Protein AF-A0A6A4F0S1-F1 (afdb_monomer_lite)

Organism: NCBI:txid129364

Foldseek 3Di:
DDDDWWKFFDAPVQFDPPDPDDGTFIWTWDADDPQKTWIFTPDPVRDITIGGPVRSVVGTDDPCCVVLVVLRSQAQFFKWFDAPQWIATAHFHDDDRQWTWGQAPVGIGIGGVVRIDGADPVCSVVCRPPTDGCVVAPPVRVVVVRVVVVCVVVVVPDDPPCPDPDDDDDDDDDDDDDDDD

Secondary structure (DSSP, 8-state):
-PPPPPEEEE-GGGS-TTS---SSEEEEEEEEETTEEEEEESSSS--EEEEEHHHHHHSEE-TTTTTTT-GGGGTT-EEEEEETTEEEEEEEEEEETTEEEEEETTEEEEEEGGG-EE--HHHHHHHTT---BTTTS-HHHHHHHHHHHHHHHHT-S-----S------------------

pLDDT: mean 81.58, std 19.28, range [30.95, 98.12]

Sequence (181 aa):
MAAPPRHVLLIPEDIQASAVVPPPGYSTVTAVSGATASVRLQAPPHLNVEIAASTIRLRQVLPDEYGAGAPGEWLRKPATGISDGLYVTGQVIAYDGGRATLRTLRGEFHCRIEDLVEVSPVLCFLTGKQQLRAADTTVEELVEQNTGILDRLLGTVAGGSELLGGVSLYSIDDRSAGDVH

Radius of gyration: 26.76 Å; chains: 1; bounding box: 45×34×112 Å

Structure (mmCIF, N/CA/C/O backbone):
data_AF-A0A6A4F0S1-F1
#
_entry.id   AF-A0A6A4F0S1-F1
#
loop_
_atom_site.group_PDB
_atom_site.id
_atom_site.type_symbol
_atom_site.label_atom_id
_atom_site.label_alt_id
_atom_site.label_comp_id
_atom_site.label_asym_id
_atom_site.label_entity_id
_atom_site.label_seq_id
_atom_site.pdbx_PDB_ins_code
_atom_site.Cartn_x
_atom_site.Cartn_y
_atom_site.Cartn_z
_atom_site.occupancy
_atom_site.B_iso_or_equiv
_atom_site.auth_seq_id
_atom_site.auth_comp_id
_atom_site.auth_asym_id
_atom_site.auth_atom_id
_atom_site.pdbx_PDB_model_num
ATOM 1 N N . MET A 1 1 ? 11.468 4.443 -33.222 1.00 42.34 1 MET A N 1
ATOM 2 C CA . MET A 1 1 ? 1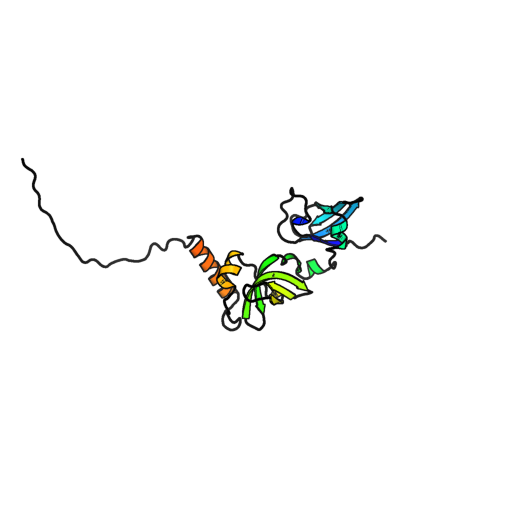0.703 4.725 -31.987 1.00 42.34 1 MET A CA 1
ATOM 3 C C . MET A 1 1 ? 11.403 4.023 -30.836 1.00 42.34 1 MET A C 1
ATOM 5 O O . MET A 1 1 ? 11.746 2.859 -31.002 1.00 42.34 1 MET A O 1
ATOM 9 N N . ALA A 1 2 ? 11.684 4.719 -29.732 1.00 53.47 2 ALA A N 1
ATOM 10 C CA . ALA A 1 2 ? 12.224 4.084 -28.528 1.00 53.47 2 ALA A CA 1
ATOM 11 C C . ALA A 1 2 ? 11.147 3.193 -27.884 1.00 53.47 2 ALA A C 1
ATOM 13 O O . ALA A 1 2 ? 9.959 3.502 -27.988 1.00 53.47 2 ALA A O 1
ATOM 14 N N . ALA A 1 3 ? 11.547 2.082 -27.260 1.00 64.81 3 ALA A N 1
ATOM 15 C CA . ALA A 1 3 ? 10.619 1.246 -26.503 1.00 64.81 3 ALA A CA 1
ATOM 16 C C . ALA A 1 3 ? 10.001 2.061 -25.349 1.00 64.81 3 ALA A C 1
ATOM 18 O O . ALA A 1 3 ? 10.697 2.910 -24.783 1.00 64.81 3 ALA A O 1
ATOM 19 N N . PRO A 1 4 ? 8.724 1.827 -24.993 1.00 68.94 4 PRO A N 1
ATOM 20 C CA . PRO A 1 4 ? 8.108 2.522 -23.872 1.00 68.94 4 PRO A CA 1
ATOM 21 C C . PRO A 1 4 ? 8.887 2.243 -22.574 1.00 68.94 4 PRO A C 1
ATOM 23 O O . PRO A 1 4 ? 9.410 1.132 -22.403 1.00 68.94 4 PRO A O 1
ATOM 26 N N . PRO A 1 5 ? 8.984 3.233 -21.667 1.00 80.69 5 PRO A N 1
ATOM 27 C CA . PRO A 1 5 ? 9.637 3.045 -20.381 1.00 80.69 5 PRO A CA 1
ATOM 28 C C . PRO A 1 5 ? 8.955 1.914 -19.606 1.00 80.69 5 PRO A C 1
ATOM 30 O O . PRO A 1 5 ? 7.733 1.766 -19.626 1.00 80.69 5 PRO A O 1
ATOM 33 N N . ARG A 1 6 ? 9.759 1.084 -18.938 1.00 91.75 6 ARG A N 1
ATOM 34 C CA . ARG A 1 6 ? 9.248 0.028 -18.058 1.00 91.75 6 ARG A CA 1
ATOM 35 C C . ARG A 1 6 ? 9.151 0.572 -16.644 1.00 91.75 6 ARG A C 1
ATOM 37 O O . ARG A 1 6 ? 10.106 1.182 -16.161 1.00 91.75 6 ARG A O 1
ATOM 44 N N . HIS A 1 7 ? 8.025 0.305 -16.000 1.00 93.44 7 HIS A N 1
ATOM 45 C CA . HIS A 1 7 ? 7.754 0.692 -14.623 1.00 93.44 7 HIS A CA 1
ATOM 46 C C . HIS A 1 7 ? 7.789 -0.544 -13.736 1.00 93.44 7 HIS A C 1
ATOM 48 O O . HIS A 1 7 ? 7.309 -1.610 -14.131 1.00 93.44 7 HIS A O 1
ATOM 54 N N . VAL A 1 8 ? 8.401 -0.413 -12.564 1.00 93.50 8 VAL A N 1
ATOM 55 C CA . VAL A 1 8 ? 8.578 -1.510 -11.612 1.00 93.50 8 VAL A CA 1
ATOM 56 C C . VAL A 1 8 ? 8.242 -1.040 -10.204 1.00 93.50 8 VAL A C 1
ATOM 58 O O . VAL A 1 8 ? 8.577 0.087 -9.840 1.00 93.50 8 VAL A O 1
ATOM 61 N N . LEU A 1 9 ? 7.604 -1.903 -9.417 1.00 93.31 9 LEU A N 1
ATOM 62 C CA . LEU A 1 9 ? 7.412 -1.686 -7.986 1.00 93.31 9 LEU A CA 1
ATOM 63 C C . LEU A 1 9 ? 8.540 -2.387 -7.234 1.00 93.31 9 LEU A C 1
ATOM 65 O O . LEU A 1 9 ? 8.606 -3.612 -7.224 1.00 93.31 9 LEU A O 1
ATOM 69 N N . LEU A 1 10 ? 9.435 -1.628 -6.619 1.00 90.62 10 LEU A N 1
ATOM 70 C CA . LEU A 1 10 ? 10.518 -2.188 -5.815 1.00 90.62 10 LEU A CA 1
ATOM 71 C C . LEU A 1 10 ? 10.022 -2.484 -4.410 1.00 90.62 10 LEU A C 1
ATOM 73 O O . LEU A 1 10 ? 9.214 -1.729 -3.885 1.00 90.62 10 LEU A O 1
ATOM 77 N N . ILE A 1 11 ? 10.539 -3.535 -3.785 1.00 88.00 11 ILE A N 1
ATOM 78 C CA . ILE A 1 11 ? 10.499 -3.712 -2.329 1.00 88.00 11 ILE A CA 1
ATOM 79 C C . ILE A 1 11 ? 11.903 -3.489 -1.746 1.00 88.00 11 ILE A C 1
ATOM 81 O O . ILE A 1 11 ? 12.881 -3.582 -2.491 1.00 88.00 11 ILE A O 1
ATOM 85 N N . PRO A 1 12 ? 12.040 -3.225 -0.434 1.00 81.62 12 PRO A N 1
ATOM 86 C CA . PRO A 1 12 ? 13.344 -2.975 0.187 1.00 81.62 12 PRO A CA 1
ATOM 87 C C . PRO A 1 12 ? 14.429 -4.023 -0.129 1.00 81.62 12 PRO A C 1
ATOM 89 O O . PRO A 1 12 ? 15.595 -3.685 -0.277 1.00 81.62 12 PRO A O 1
ATOM 92 N N . GLU A 1 13 ? 14.053 -5.291 -0.283 1.00 85.31 13 GLU A N 1
ATOM 93 C CA . GLU A 1 13 ? 14.947 -6.423 -0.548 1.00 85.31 13 GLU A CA 1
ATOM 94 C C . GLU A 1 13 ? 15.479 -6.464 -1.985 1.00 85.31 13 GLU A C 1
ATOM 96 O O . GLU A 1 13 ? 16.459 -7.158 -2.251 1.00 85.31 13 GLU A O 1
ATOM 101 N N . ASP A 1 14 ? 14.857 -5.733 -2.914 1.00 85.44 14 ASP A N 1
ATOM 102 C CA . ASP A 1 14 ? 15.357 -5.611 -4.286 1.00 85.44 14 ASP A CA 1
ATOM 103 C C . ASP A 1 14 ? 16.587 -4.686 -4.363 1.00 85.44 14 ASP A C 1
ATOM 105 O O . ASP A 1 14 ? 17.286 -4.662 -5.380 1.00 85.44 14 ASP A O 1
ATOM 109 N N . ILE A 1 15 ? 16.842 -3.915 -3.302 1.00 79.75 15 ILE A N 1
ATOM 110 C CA . ILE A 1 15 ? 17.810 -2.823 -3.264 1.00 79.75 15 ILE A CA 1
ATOM 111 C C . ILE A 1 15 ? 19.045 -3.258 -2.474 1.00 79.75 15 ILE A C 1
ATOM 113 O O . ILE A 1 15 ? 18.965 -3.741 -1.346 1.00 79.75 15 ILE A O 1
ATOM 117 N N . GLN A 1 16 ? 20.225 -3.070 -3.065 1.00 71.44 16 GLN A N 1
ATOM 118 C CA . GLN A 1 16 ? 21.496 -3.322 -2.386 1.00 71.44 16 GLN A CA 1
ATOM 119 C C . GLN A 1 16 ? 21.619 -2.400 -1.155 1.00 71.44 16 GLN A C 1
ATOM 121 O O . GLN A 1 16 ? 21.358 -1.201 -1.248 1.00 71.44 16 GLN A O 1
ATOM 126 N N . ALA A 1 17 ? 22.042 -2.962 -0.016 1.00 58.22 17 ALA A N 1
ATOM 127 C CA . ALA A 1 17 ? 21.910 -2.449 1.361 1.00 58.22 17 ALA A CA 1
ATOM 128 C C . ALA A 1 17 ? 22.429 -1.022 1.678 1.00 58.22 17 ALA A C 1
ATOM 130 O O . ALA A 1 17 ? 22.336 -0.582 2.821 1.00 58.22 17 ALA A O 1
ATOM 131 N N . SER A 1 18 ? 22.982 -0.288 0.709 1.00 56.38 18 SER A N 1
ATOM 132 C CA . SER A 1 18 ? 23.532 1.057 0.908 1.00 56.38 18 SER A CA 1
ATOM 133 C C . SER A 1 18 ? 22.526 2.194 0.685 1.00 56.38 18 SER A C 1
ATOM 135 O O . SER A 1 18 ? 22.846 3.337 1.011 1.00 56.38 18 SER A O 1
ATOM 137 N N . ALA A 1 19 ? 21.341 1.926 0.130 1.00 57.50 19 ALA A N 1
ATOM 138 C CA . ALA A 1 19 ? 20.321 2.948 -0.088 1.00 57.50 19 ALA A CA 1
ATOM 139 C C . ALA A 1 19 ? 19.191 2.808 0.943 1.00 57.50 19 ALA A C 1
ATOM 141 O O . ALA A 1 19 ? 18.504 1.791 0.992 1.00 57.50 19 ALA A O 1
ATOM 142 N N . VAL A 1 20 ? 18.982 3.843 1.761 1.00 58.59 20 VAL A N 1
ATOM 143 C CA . VAL A 1 20 ? 17.793 3.958 2.618 1.00 58.59 20 VAL A CA 1
ATOM 144 C C . VAL A 1 20 ? 16.609 4.290 1.713 1.00 58.59 20 VAL A C 1
ATOM 146 O O . VAL A 1 20 ? 16.305 5.457 1.480 1.00 58.59 20 VAL A O 1
ATOM 149 N N . VAL A 1 21 ? 15.976 3.267 1.146 1.00 55.62 21 VAL A N 1
ATOM 150 C CA . VAL A 1 21 ? 14.722 3.411 0.397 1.00 55.62 21 VAL A CA 1
ATOM 151 C C . VAL A 1 21 ? 13.617 2.767 1.230 1.00 55.62 21 VAL A C 1
ATOM 153 O O . VAL A 1 21 ? 13.576 1.539 1.331 1.00 55.62 21 VAL A O 1
ATOM 156 N N . PRO A 1 22 ? 12.762 3.559 1.899 1.00 61.56 22 PRO A N 1
ATOM 157 C CA . PRO A 1 22 ? 11.623 3.027 2.625 1.00 61.56 22 PRO A CA 1
ATOM 158 C C . PRO A 1 22 ? 10.392 2.941 1.690 1.00 61.56 22 PRO A C 1
ATOM 160 O O . PRO A 1 22 ? 10.379 3.567 0.631 1.00 61.56 22 PRO A O 1
ATOM 163 N N . PRO A 1 23 ? 9.294 2.361 2.212 1.00 65.75 23 PRO A N 1
ATOM 164 C CA . PRO A 1 23 ? 8.400 1.298 1.671 1.00 65.75 23 PRO A CA 1
ATOM 165 C C . PRO A 1 23 ? 8.582 0.802 0.220 1.00 65.75 23 PRO A C 1
ATOM 167 O O . PRO A 1 23 ? 9.512 1.195 -0.480 1.00 65.75 23 PRO A O 1
ATOM 170 N N . PRO A 1 24 ? 7.728 -0.133 -0.250 1.00 82.06 24 PRO A N 1
ATOM 171 C CA . PRO A 1 24 ? 7.663 -0.433 -1.667 1.00 82.06 24 PRO A CA 1
ATOM 172 C C . PRO A 1 24 ? 7.473 0.844 -2.489 1.00 82.06 24 PRO A C 1
ATOM 174 O O . PRO A 1 24 ? 6.669 1.694 -2.117 1.00 82.06 24 PRO A O 1
ATOM 177 N N . GLY A 1 25 ? 8.234 0.989 -3.571 1.00 88.50 25 GLY A N 1
ATOM 178 C CA . GLY A 1 25 ? 8.344 2.253 -4.294 1.00 88.50 25 GLY A CA 1
ATOM 179 C C . GLY A 1 25 ? 8.360 2.068 -5.802 1.00 88.50 25 GLY A C 1
ATOM 180 O O . GLY A 1 25 ? 9.028 1.179 -6.338 1.00 88.50 25 GLY A O 1
ATOM 181 N N . TYR A 1 26 ? 7.631 2.930 -6.502 1.00 91.88 26 TYR A N 1
ATOM 182 C CA . TYR A 1 26 ? 7.576 2.919 -7.958 1.00 91.88 26 TYR A CA 1
ATOM 183 C C . TYR A 1 26 ? 8.863 3.469 -8.567 1.00 91.88 26 TYR A C 1
ATOM 185 O O . TYR A 1 26 ? 9.410 4.481 -8.122 1.00 91.88 26 TYR A O 1
ATOM 193 N N . SER A 1 27 ? 9.350 2.809 -9.615 1.00 91.88 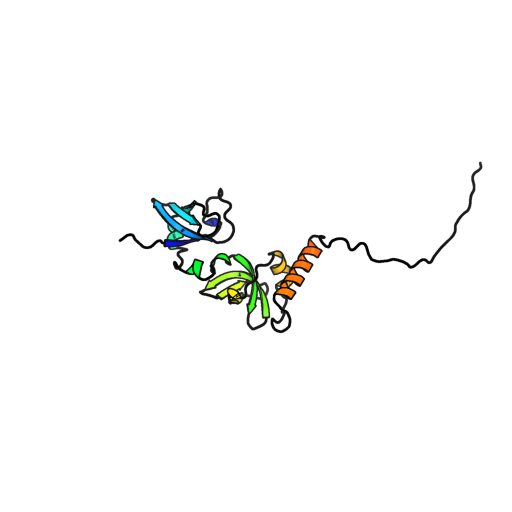27 SER A N 1
ATOM 194 C CA . SER A 1 27 ? 10.552 3.212 -10.341 1.00 91.88 27 SER A CA 1
ATOM 195 C C . SER A 1 27 ? 10.396 3.074 -11.846 1.00 91.88 27 SER A C 1
ATOM 197 O O . SER A 1 27 ? 9.687 2.198 -12.341 1.00 91.88 27 SER A O 1
ATOM 199 N N . THR A 1 28 ? 11.140 3.897 -12.579 1.00 93.88 28 THR A N 1
ATOM 200 C CA . THR A 1 28 ? 11.293 3.783 -14.032 1.00 93.88 28 THR A CA 1
ATOM 201 C C . THR A 1 28 ? 12.641 3.146 -14.357 1.00 93.88 28 THR A C 1
ATOM 203 O O . THR A 1 28 ? 13.675 3.593 -13.861 1.00 93.88 28 THR A O 1
ATOM 206 N N . VAL A 1 29 ? 12.658 2.126 -15.216 1.00 93.44 29 VAL A N 1
ATOM 207 C CA . VAL A 1 29 ? 13.902 1.507 -15.698 1.00 93.44 29 VAL A CA 1
ATOM 208 C C . VAL A 1 29 ? 14.635 2.468 -16.631 1.00 93.44 29 VAL A C 1
ATOM 210 O O . VAL A 1 29 ? 14.070 2.904 -17.634 1.00 93.44 29 VAL A O 1
ATOM 213 N N . THR A 1 30 ? 15.895 2.778 -16.321 1.00 93.38 30 THR A N 1
ATOM 214 C CA . THR A 1 30 ? 16.732 3.700 -17.107 1.00 93.38 30 THR A CA 1
ATOM 215 C C . THR A 1 30 ? 17.764 2.969 -17.958 1.00 93.38 30 THR A C 1
ATOM 217 O O . THR A 1 30 ? 18.028 3.386 -19.084 1.00 93.38 30 THR A O 1
ATOM 220 N N . ALA A 1 31 ? 18.315 1.857 -17.463 1.00 91.75 31 ALA A N 1
ATOM 221 C CA . ALA A 1 31 ? 19.267 1.028 -18.195 1.00 91.75 31 ALA A CA 1
ATOM 222 C C . ALA A 1 31 ? 19.211 -0.435 -17.735 1.00 91.75 31 ALA A C 1
ATOM 224 O O . ALA A 1 31 ? 18.880 -0.728 -16.588 1.00 91.75 31 ALA A O 1
ATOM 225 N N . VAL A 1 32 ? 19.571 -1.361 -18.624 1.00 92.19 32 VAL A N 1
ATOM 226 C CA . VAL A 1 32 ? 19.747 -2.786 -18.304 1.00 92.19 32 VAL A CA 1
ATOM 227 C C . VAL A 1 32 ? 21.086 -3.236 -18.871 1.00 92.19 32 VAL A C 1
ATOM 229 O O . VAL A 1 32 ? 21.342 -3.033 -20.057 1.00 92.19 32 VAL A O 1
ATOM 232 N N . SER A 1 33 ? 21.928 -3.846 -18.037 1.00 89.62 33 SER A N 1
ATOM 233 C CA . SER A 1 33 ? 23.258 -4.324 -18.415 1.00 89.62 33 SER A CA 1
ATOM 234 C C . SER A 1 33 ? 23.499 -5.719 -17.842 1.00 89.62 33 SER A C 1
ATOM 236 O O . SER A 1 33 ? 23.788 -5.898 -16.661 1.00 89.62 33 SER A O 1
ATOM 238 N N . GLY A 1 34 ? 23.349 -6.743 -18.685 1.00 89.69 34 GLY A N 1
ATOM 239 C CA . GLY A 1 34 ? 23.535 -8.135 -18.274 1.00 89.69 34 GLY A CA 1
ATOM 240 C C . GLY A 1 34 ? 22.596 -8.541 -17.132 1.00 89.69 34 GLY A C 1
ATOM 241 O O . GLY A 1 34 ? 21.382 -8.609 -17.317 1.00 89.69 34 GLY A O 1
ATOM 242 N N . ALA A 1 35 ? 23.172 -8.847 -15.967 1.00 91.38 35 ALA A N 1
ATOM 243 C CA . ALA A 1 35 ? 22.445 -9.312 -14.785 1.00 91.38 35 ALA A CA 1
ATOM 244 C C . ALA A 1 35 ? 21.886 -8.179 -13.903 1.00 91.38 35 ALA A C 1
ATOM 246 O O . ALA A 1 35 ? 21.107 -8.456 -12.990 1.00 91.38 35 ALA A O 1
ATOM 247 N N . THR A 1 36 ? 22.247 -6.923 -14.169 1.00 91.38 36 THR A N 1
ATOM 248 C CA . THR A 1 36 ? 21.826 -5.763 -13.376 1.00 91.38 36 THR A CA 1
ATOM 249 C C . THR A 1 36 ? 21.005 -4.781 -14.207 1.00 91.38 36 THR A C 1
ATOM 251 O O . THR A 1 36 ? 21.038 -4.768 -15.442 1.00 91.38 36 THR A O 1
ATOM 254 N N . ALA A 1 37 ? 20.229 -3.955 -13.517 1.00 91.75 37 ALA A N 1
ATOM 255 C CA . ALA A 1 37 ? 19.503 -2.848 -14.106 1.00 91.75 37 ALA A CA 1
ATOM 256 C C . ALA A 1 37 ? 19.570 -1.614 -13.212 1.00 91.75 37 ALA A C 1
ATOM 258 O O . ALA A 1 37 ? 19.528 -1.724 -11.989 1.00 91.75 37 ALA A O 1
ATOM 259 N N . SER A 1 38 ? 19.629 -0.445 -13.84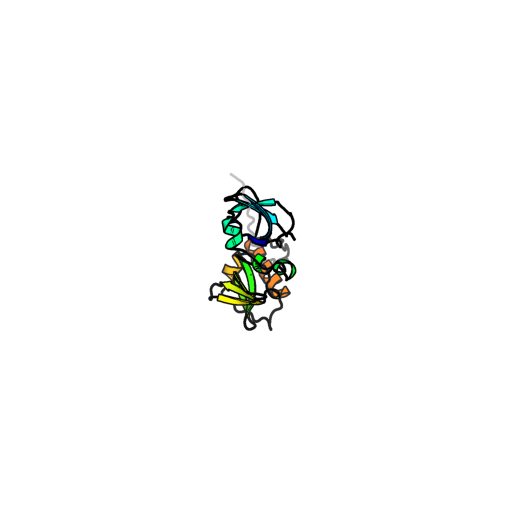0 1.00 91.75 38 SER A N 1
ATOM 260 C CA . SER A 1 38 ? 19.512 0.844 -13.169 1.00 91.75 38 SER A CA 1
ATOM 261 C C . SER A 1 38 ? 18.073 1.330 -13.285 1.00 91.75 38 SER A C 1
ATOM 263 O O . SER A 1 38 ? 17.468 1.305 -14.364 1.00 91.75 38 SER A O 1
ATOM 265 N N . VAL A 1 39 ? 17.522 1.775 -12.165 1.00 91.62 39 VAL A N 1
ATOM 266 C CA . VAL A 1 39 ? 16.164 2.304 -12.069 1.00 91.62 39 VAL A CA 1
ATOM 267 C C . VAL A 1 39 ? 16.177 3.631 -11.328 1.00 91.62 39 VAL A C 1
ATOM 269 O O . VAL A 1 39 ? 17.059 3.878 -10.508 1.00 91.62 39 VAL A O 1
ATOM 272 N N . ARG A 1 40 ? 15.207 4.493 -11.623 1.00 91.44 40 ARG A N 1
ATOM 273 C CA . ARG A 1 40 ? 15.035 5.786 -10.960 1.00 91.44 40 ARG A CA 1
ATOM 274 C C . ARG A 1 40 ? 13.719 5.812 -10.196 1.00 91.44 40 ARG A C 1
ATOM 276 O O . ARG A 1 40 ? 12.676 5.591 -10.813 1.00 91.44 40 ARG A O 1
ATOM 283 N N . LEU A 1 41 ? 13.772 6.111 -8.898 1.00 89.00 41 LEU A N 1
ATOM 284 C CA . LEU A 1 41 ? 12.587 6.247 -8.049 1.00 89.00 41 LEU A CA 1
ATOM 285 C C . LEU A 1 41 ? 11.687 7.385 -8.545 1.00 89.00 41 LEU A C 1
ATOM 287 O O . LEU A 1 41 ? 12.159 8.480 -8.877 1.00 89.00 41 LEU A O 1
ATOM 291 N N . GLN A 1 42 ? 10.383 7.119 -8.585 1.00 89.50 42 GLN A N 1
ATOM 292 C CA . GLN A 1 42 ? 9.369 8.102 -8.963 1.00 89.50 42 GLN A CA 1
ATOM 293 C C . GLN A 1 42 ? 9.006 9.026 -7.801 1.00 89.50 42 GLN A C 1
ATOM 295 O O . GLN A 1 42 ? 8.822 10.219 -8.033 1.00 89.50 42 GLN A O 1
ATOM 300 N N . ALA A 1 43 ? 8.987 8.521 -6.567 1.00 84.12 43 ALA A N 1
ATOM 301 C CA . ALA A 1 43 ? 8.817 9.346 -5.376 1.00 84.12 43 ALA A CA 1
ATOM 302 C C . ALA A 1 43 ? 10.119 10.099 -5.018 1.00 84.12 43 ALA A C 1
ATOM 304 O O . ALA A 1 43 ? 11.218 9.593 -5.275 1.00 84.12 43 ALA A O 1
ATOM 305 N N . PRO A 1 44 ? 10.037 11.305 -4.427 1.00 82.44 44 PRO A N 1
ATOM 306 C CA . PRO A 1 44 ? 11.192 11.975 -3.841 1.00 82.44 44 PRO A CA 1
ATOM 307 C C . PRO A 1 44 ? 11.759 11.197 -2.635 1.00 82.44 44 PRO A C 1
ATOM 309 O O . PRO A 1 44 ? 10.984 10.709 -1.816 1.00 82.44 44 PRO A O 1
ATOM 312 N N . PRO A 1 45 ? 13.092 11.141 -2.458 1.00 81.81 45 PRO A N 1
ATOM 313 C CA . PRO A 1 45 ? 14.114 11.648 -3.371 1.00 81.81 45 PRO A CA 1
ATOM 314 C C . PRO A 1 45 ? 14.227 10.761 -4.625 1.00 81.81 45 PRO A C 1
ATOM 316 O O . PRO A 1 45 ? 14.301 9.542 -4.516 1.00 81.81 45 PRO A O 1
ATOM 319 N N . HIS A 1 46 ? 14.284 11.366 -5.821 1.00 87.12 46 HIS A N 1
ATOM 320 C CA . HIS A 1 46 ? 14.359 10.660 -7.115 1.00 87.12 46 HIS A CA 1
ATOM 321 C C . HIS A 1 46 ? 15.726 9.989 -7.357 1.00 87.12 46 HIS A C 1
ATOM 323 O O . HIS A 1 46 ? 16.466 10.369 -8.273 1.00 87.12 46 HIS A O 1
ATOM 329 N N . LEU A 1 47 ? 16.085 9.028 -6.509 1.00 85.56 47 LEU A N 1
ATOM 330 C CA . LEU A 1 47 ? 17.373 8.343 -6.509 1.00 85.56 47 LEU A CA 1
ATOM 331 C C . LEU A 1 47 ? 17.477 7.357 -7.671 1.00 85.56 47 LEU A C 1
ATOM 333 O O . LEU A 1 47 ? 16.485 6.761 -8.092 1.00 85.56 47 LEU A O 1
ATOM 337 N N . ASN A 1 48 ? 18.705 7.162 -8.150 1.00 88.94 48 ASN A N 1
ATOM 338 C CA . ASN A 1 48 ? 19.037 6.050 -9.030 1.00 88.94 48 ASN A CA 1
ATOM 339 C C . ASN A 1 48 ? 19.538 4.885 -8.180 1.00 88.94 48 ASN A C 1
ATOM 341 O O . ASN A 1 48 ? 20.397 5.074 -7.320 1.00 88.94 48 ASN A O 1
ATOM 345 N N . VAL A 1 49 ? 19.003 3.698 -8.432 1.00 87.50 49 VAL A N 1
ATOM 346 C CA . VAL A 1 49 ? 19.294 2.485 -7.673 1.00 87.50 49 VAL A CA 1
ATOM 347 C C . VAL A 1 49 ? 19.607 1.356 -8.647 1.00 87.50 49 VAL A C 1
ATOM 349 O O . VAL A 1 49 ? 19.031 1.286 -9.735 1.00 87.50 49 VAL A O 1
ATOM 352 N N . GLU A 1 50 ? 20.531 0.480 -8.269 1.00 90.00 50 GLU A N 1
ATOM 353 C CA . GLU A 1 50 ? 20.814 -0.746 -9.008 1.00 90.00 50 GLU A CA 1
ATOM 354 C C . GLU A 1 50 ? 20.051 -1.925 -8.407 1.00 90.00 50 GLU A C 1
ATOM 356 O O . GLU A 1 50 ? 20.044 -2.126 -7.192 1.00 90.00 50 GLU A O 1
ATOM 361 N N . ILE A 1 51 ? 19.428 -2.711 -9.281 1.00 90.12 51 ILE A N 1
ATOM 362 C CA . ILE A 1 51 ? 18.648 -3.903 -8.941 1.00 90.12 51 ILE A CA 1
ATOM 363 C C . ILE A 1 51 ? 19.054 -5.075 -9.840 1.00 90.12 51 ILE A C 1
ATOM 365 O O . ILE A 1 51 ? 19.693 -4.898 -10.884 1.00 90.12 51 ILE A O 1
ATOM 369 N N . ALA A 1 52 ? 18.637 -6.288 -9.483 1.00 91.44 52 ALA A N 1
ATOM 370 C CA . ALA A 1 52 ? 18.761 -7.435 -10.377 1.00 91.44 52 ALA A CA 1
ATOM 371 C C . ALA A 1 52 ? 17.857 -7.264 -11.613 1.00 91.44 52 ALA A C 1
ATOM 373 O O . ALA A 1 52 ? 16.685 -6.900 -11.507 1.00 91.44 52 ALA A O 1
ATOM 374 N N . ALA A 1 53 ? 18.362 -7.593 -12.804 1.00 91.50 53 ALA A N 1
ATOM 375 C CA . ALA A 1 53 ? 17.585 -7.483 -14.043 1.00 91.50 53 ALA A CA 1
ATOM 376 C C . ALA A 1 53 ? 16.336 -8.392 -14.052 1.00 91.50 53 ALA A C 1
ATOM 378 O O . ALA A 1 53 ? 15.354 -8.101 -14.741 1.00 91.50 53 ALA A O 1
ATOM 379 N N . SER A 1 54 ? 16.344 -9.482 -13.276 1.00 91.62 54 SER A N 1
ATOM 380 C CA . SER A 1 54 ? 15.188 -10.366 -13.079 1.00 91.62 54 SER A CA 1
ATOM 381 C C . SER A 1 54 ? 14.022 -9.671 -12.367 1.00 91.62 54 SER A C 1
ATOM 383 O O . SER A 1 54 ? 12.871 -9.952 -12.706 1.00 91.62 54 SER A O 1
ATOM 385 N N . THR A 1 55 ? 14.290 -8.723 -11.460 1.00 91.19 55 THR A N 1
ATOM 386 C CA . THR A 1 55 ? 13.262 -7.955 -10.734 1.00 91.19 55 THR A CA 1
ATOM 387 C C . THR A 1 55 ? 12.340 -7.206 -11.694 1.00 91.19 55 THR A C 1
ATOM 389 O O . THR A 1 55 ? 11.130 -7.185 -11.481 1.00 91.19 55 THR A O 1
ATOM 392 N N . ILE A 1 56 ? 12.871 -6.696 -12.815 1.00 90.69 56 ILE A N 1
ATOM 393 C CA . ILE A 1 56 ? 12.070 -5.995 -13.833 1.00 90.69 56 ILE A CA 1
ATOM 394 C C . ILE A 1 56 ? 10.939 -6.872 -14.367 1.00 90.69 56 ILE A C 1
ATOM 396 O O . ILE A 1 56 ? 9.851 -6.370 -14.619 1.00 90.69 56 ILE A O 1
ATOM 400 N N . ARG A 1 57 ? 11.183 -8.173 -14.556 1.00 86.44 57 ARG A N 1
ATOM 401 C CA . ARG A 1 57 ? 10.164 -9.093 -15.080 1.00 86.44 57 ARG A CA 1
ATOM 402 C C . ARG A 1 57 ? 9.153 -9.504 -14.014 1.00 86.44 57 ARG A C 1
ATOM 404 O O . ARG A 1 57 ? 8.006 -9.760 -14.352 1.00 86.44 57 ARG A O 1
ATOM 411 N N . LEU A 1 58 ? 9.587 -9.608 -12.759 1.00 89.88 58 LEU A N 1
ATOM 412 C CA . LEU A 1 58 ? 8.766 -10.114 -11.657 1.00 89.88 58 LEU A CA 1
ATOM 413 C C . LEU A 1 58 ? 7.846 -9.049 -11.056 1.00 89.88 58 LEU A C 1
ATOM 415 O O . LEU A 1 58 ? 6.788 -9.394 -10.542 1.00 89.88 58 LEU A O 1
ATOM 419 N N . ARG A 1 59 ? 8.253 -7.777 -11.097 1.00 90.31 59 ARG A N 1
ATOM 420 C CA . ARG A 1 59 ? 7.543 -6.668 -10.441 1.00 90.31 59 ARG A CA 1
ATOM 421 C C . ARG A 1 59 ? 7.158 -5.546 -11.396 1.00 90.31 59 ARG A C 1
ATOM 423 O O . ARG A 1 59 ? 7.119 -4.380 -11.006 1.00 90.31 59 ARG A O 1
ATOM 430 N N . GLN A 1 60 ? 6.934 -5.885 -12.661 1.00 92.44 60 GLN A N 1
ATOM 431 C CA . GLN A 1 60 ? 6.463 -4.914 -13.637 1.00 92.44 60 GLN A CA 1
ATOM 432 C C . GLN A 1 60 ? 5.057 -4.435 -13.262 1.00 92.44 60 GLN A C 1
ATOM 434 O O . GLN A 1 60 ? 4.191 -5.248 -12.947 1.00 92.44 60 GLN A O 1
ATOM 439 N N . VAL A 1 61 ? 4.840 -3.127 -13.346 1.00 92.38 61 VAL A N 1
ATOM 440 C CA . VAL A 1 61 ? 3.551 -2.472 -13.088 1.00 92.38 61 VAL A CA 1
ATOM 441 C C . VAL A 1 61 ? 3.109 -1.657 -14.297 1.00 92.38 61 VAL A C 1
ATOM 443 O O . VAL A 1 61 ? 3.889 -1.423 -15.231 1.00 92.38 61 VAL A O 1
ATOM 446 N N . LEU A 1 62 ? 1.842 -1.243 -14.300 1.00 90.31 62 LEU A N 1
ATOM 447 C CA . LEU A 1 62 ? 1.315 -0.387 -15.358 1.00 90.31 62 LEU A CA 1
ATOM 448 C C . LEU A 1 62 ? 1.920 1.028 -15.263 1.00 90.31 62 LEU A C 1
ATOM 450 O O . LEU A 1 62 ? 2.172 1.506 -14.157 1.00 90.31 62 LEU A O 1
ATOM 454 N N . PRO A 1 63 ? 2.136 1.725 -16.397 1.00 85.88 63 PRO A N 1
ATOM 455 C CA . PRO A 1 63 ? 2.737 3.063 -16.392 1.00 85.88 63 PRO A CA 1
ATOM 456 C C . PRO A 1 63 ? 1.980 4.095 -15.551 1.00 85.88 63 PRO A C 1
ATOM 458 O O . PRO A 1 63 ? 2.601 4.917 -14.880 1.00 85.88 63 PRO A O 1
ATOM 461 N N . ASP A 1 64 ? 0.649 4.019 -15.558 1.00 88.81 64 ASP A N 1
ATOM 462 C CA . ASP A 1 64 ? -0.220 5.010 -14.917 1.00 88.81 64 ASP A CA 1
ATOM 463 C C . ASP A 1 64 ? -0.511 4.691 -13.444 1.00 88.81 64 ASP A C 1
ATOM 465 O O . ASP A 1 64 ? -1.137 5.489 -12.754 1.00 88.81 64 ASP A O 1
ATOM 469 N N . GLU A 1 65 ? -0.045 3.548 -12.934 1.00 90.31 65 GLU A N 1
ATOM 470 C CA . GLU A 1 65 ? -0.379 3.070 -11.588 1.00 90.31 65 GLU A CA 1
ATOM 471 C C . GLU A 1 65 ? 0.094 4.038 -10.492 1.00 90.31 65 GLU A C 1
ATOM 473 O O . GLU A 1 65 ? -0.644 4.322 -9.551 1.00 90.31 65 GLU A O 1
ATOM 478 N N . TYR A 1 66 ? 1.282 4.628 -10.659 1.00 87.62 66 TYR A N 1
ATOM 479 C CA . TYR A 1 66 ? 1.786 5.663 -9.753 1.00 87.62 66 TYR A CA 1
ATOM 480 C C . TYR A 1 66 ? 0.912 6.926 -9.774 1.00 87.62 66 TYR A C 1
ATOM 482 O O . TYR A 1 66 ? 0.575 7.471 -8.727 1.00 87.62 66 TYR A O 1
ATOM 490 N N . GLY A 1 67 ? 0.482 7.366 -10.963 1.00 86.75 67 GLY A N 1
ATOM 491 C CA . GLY A 1 67 ? -0.425 8.509 -11.113 1.00 86.75 67 GLY A CA 1
ATOM 492 C C . GLY A 1 67 ? -1.845 8.230 -10.606 1.00 86.75 67 GLY A C 1
ATOM 493 O O . GLY A 1 67 ? -2.553 9.158 -10.226 1.00 86.75 67 GLY A O 1
ATOM 494 N N . ALA A 1 68 ? -2.246 6.960 -10.548 1.00 87.06 68 ALA A N 1
ATOM 495 C CA . ALA A 1 68 ? -3.541 6.494 -10.063 1.00 87.06 68 ALA A CA 1
ATOM 496 C C . ALA A 1 68 ? -3.577 6.271 -8.536 1.00 87.06 68 ALA A C 1
ATOM 498 O O . ALA A 1 68 ? -4.289 5.395 -8.048 1.00 87.06 68 ALA A O 1
ATOM 499 N N . GLY A 1 69 ? -2.804 7.052 -7.776 1.00 85.94 69 GLY A N 1
ATOM 500 C CA . GLY A 1 69 ? -2.775 6.987 -6.311 1.00 85.94 69 GLY A CA 1
ATOM 501 C C . GLY A 1 69 ? -1.791 5.971 -5.725 1.00 85.94 69 GLY A C 1
ATOM 502 O O . GLY A 1 69 ? -1.858 5.708 -4.528 1.00 85.94 69 GLY A O 1
ATOM 503 N N . ALA A 1 70 ? -0.887 5.418 -6.544 1.00 90.00 70 ALA A N 1
ATOM 504 C CA . ALA A 1 70 ? 0.237 4.578 -6.119 1.00 90.00 70 ALA A CA 1
ATOM 505 C C . ALA A 1 70 ? -0.154 3.407 -5.180 1.00 90.00 70 ALA A C 1
ATOM 507 O O . ALA A 1 70 ? 0.425 3.244 -4.102 1.00 90.00 70 ALA A O 1
ATOM 508 N N . PRO A 1 71 ? -1.114 2.548 -5.576 1.00 92.19 71 PRO A N 1
ATOM 509 C CA . PRO A 1 71 ? -1.672 1.495 -4.723 1.00 92.19 71 PRO A CA 1
ATOM 510 C C . PRO A 1 71 ? -0.625 0.534 -4.133 1.00 92.19 71 PRO A C 1
ATOM 512 O O . PRO A 1 71 ? -0.765 0.066 -3.005 1.00 92.19 71 PRO A O 1
ATOM 515 N N . GLY A 1 72 ? 0.454 0.270 -4.864 1.00 92.06 72 GLY A N 1
ATOM 516 C CA . GLY A 1 72 ? 1.553 -0.595 -4.451 1.00 92.06 72 GLY A CA 1
ATOM 517 C C . GLY A 1 72 ? 2.410 -0.043 -3.313 1.00 92.06 72 GLY A C 1
ATOM 518 O O . GLY A 1 72 ? 3.033 -0.841 -2.615 1.00 92.06 72 GLY A O 1
ATOM 519 N N . GLU A 1 73 ? 2.400 1.270 -3.049 1.00 90.88 73 GLU A N 1
ATOM 520 C CA . GLU A 1 73 ? 3.105 1.857 -1.894 1.00 90.88 73 GLU A CA 1
ATOM 521 C C . GLU A 1 73 ? 2.484 1.430 -0.559 1.00 90.88 73 GLU A C 1
ATOM 523 O O . GLU A 1 73 ? 3.140 1.481 0.483 1.00 90.88 73 GLU A O 1
ATOM 528 N N . TRP A 1 74 ? 1.232 0.958 -0.579 1.00 93.50 74 TRP A N 1
ATOM 529 C CA . TRP A 1 74 ? 0.578 0.397 0.596 1.00 93.50 74 TRP A CA 1
ATOM 530 C C . TRP A 1 74 ? 1.109 -0.974 0.981 1.00 93.50 74 TRP A C 1
ATOM 532 O O . TRP A 1 74 ? 0.959 -1.359 2.138 1.00 93.50 74 TRP A O 1
ATOM 542 N N . LEU A 1 75 ? 1.732 -1.723 0.065 1.00 92.62 75 LEU A N 1
ATOM 543 C CA . LEU A 1 75 ? 2.217 -3.064 0.376 1.00 92.62 75 LEU A CA 1
ATOM 544 C C . LEU A 1 75 ? 3.112 -3.054 1.617 1.00 92.62 75 LEU A C 1
ATOM 546 O O . LEU A 1 75 ? 4.046 -2.266 1.747 1.00 92.62 75 LEU A O 1
ATOM 550 N N . ARG A 1 76 ? 2.838 -3.997 2.521 1.00 90.94 76 ARG A N 1
ATOM 551 C CA . ARG A 1 76 ? 3.510 -4.200 3.811 1.00 90.94 76 ARG A CA 1
ATOM 552 C C . ARG A 1 76 ? 3.314 -3.082 4.827 1.00 90.94 76 ARG A C 1
ATOM 554 O O . ARG A 1 76 ? 3.782 -3.249 5.958 1.00 90.94 76 ARG A O 1
ATOM 561 N N . LYS A 1 77 ? 2.607 -2.002 4.489 1.00 92.25 77 LYS A N 1
ATOM 562 C CA . LYS A 1 77 ? 2.261 -0.981 5.467 1.00 92.25 77 LYS A CA 1
ATOM 563 C C . LYS A 1 77 ? 1.199 -1.510 6.438 1.00 92.25 77 LYS A C 1
ATOM 565 O O . LYS A 1 77 ? 0.260 -2.195 6.015 1.00 92.25 77 LYS A O 1
ATOM 570 N N . PRO A 1 78 ? 1.341 -1.225 7.738 1.00 94.31 78 PRO A N 1
ATOM 571 C CA . PRO A 1 78 ? 0.229 -1.295 8.675 1.00 94.31 78 PRO A CA 1
ATOM 572 C C . PRO A 1 78 ? -0.821 -0.238 8.314 1.00 94.31 78 PRO A C 1
ATOM 574 O O . PRO A 1 78 ? -0.510 0.941 8.149 1.00 94.31 78 PRO A O 1
ATOM 577 N N . ALA A 1 79 ? -2.071 -0.660 8.193 1.00 95.31 79 ALA A N 1
ATOM 578 C CA . ALA A 1 79 ? -3.166 0.225 7.846 1.00 95.31 79 ALA A CA 1
ATOM 579 C C . ALA A 1 79 ? -4.453 -0.167 8.568 1.00 95.31 79 ALA A C 1
ATOM 581 O O . ALA A 1 79 ? -4.669 -1.329 8.932 1.00 95.31 79 ALA A O 1
ATOM 582 N N . THR A 1 80 ? -5.323 0.823 8.705 1.00 95.50 80 THR A N 1
ATOM 583 C CA . THR A 1 80 ? -6.742 0.623 8.956 1.00 95.50 80 THR A CA 1
ATOM 584 C C . THR A 1 80 ? -7.510 0.925 7.679 1.00 95.50 80 THR A C 1
ATOM 586 O O . THR A 1 80 ? -7.233 1.917 7.015 1.00 95.50 80 THR A O 1
ATOM 589 N N . GLY A 1 81 ? -8.468 0.071 7.336 1.00 95.44 81 GLY A N 1
ATOM 590 C CA . GLY A 1 81 ? -9.397 0.293 6.231 1.00 95.44 81 GLY A CA 1
ATOM 591 C C . GLY A 1 81 ? -10.826 -0.058 6.622 1.00 95.44 81 GLY A C 1
ATOM 592 O O . GLY A 1 81 ? -11.085 -0.470 7.755 1.00 95.44 81 GLY A O 1
ATOM 593 N N . ILE A 1 82 ? -11.748 0.085 5.672 1.00 96.31 82 ILE A N 1
ATOM 594 C CA . ILE A 1 82 ? -13.162 -0.261 5.846 1.00 96.31 82 ILE A CA 1
ATOM 595 C C . ILE A 1 82 ? -13.498 -1.486 4.989 1.00 96.31 82 ILE A C 1
ATOM 597 O O . ILE A 1 82 ? -13.294 -1.484 3.774 1.00 96.31 82 ILE A O 1
ATOM 601 N N . SER A 1 83 ? -14.056 -2.520 5.621 1.00 95.81 83 SER A N 1
ATOM 602 C CA . SER A 1 83 ? -14.587 -3.723 4.968 1.00 95.81 83 SER A CA 1
ATOM 603 C C . SER A 1 83 ? -15.977 -4.012 5.523 1.00 95.81 83 SER A C 1
ATOM 605 O O . SER A 1 83 ? -16.144 -4.131 6.735 1.00 95.81 83 SER A O 1
ATOM 607 N N . ASP A 1 84 ? -16.982 -4.106 4.650 1.00 94.50 84 ASP A N 1
ATOM 608 C CA . ASP A 1 84 ? -18.385 -4.367 5.018 1.00 94.50 84 ASP A CA 1
ATOM 609 C C . ASP A 1 84 ? -18.919 -3.449 6.140 1.00 94.50 84 ASP A C 1
ATOM 611 O O . ASP A 1 84 ? -19.644 -3.873 7.039 1.00 94.50 84 ASP A O 1
ATOM 615 N N . GLY A 1 85 ? -18.530 -2.168 6.105 1.00 94.06 85 GLY A N 1
ATOM 616 C CA . GLY A 1 85 ? -18.940 -1.158 7.088 1.00 94.06 85 GLY A CA 1
ATOM 617 C C . GLY A 1 85 ? -18.230 -1.248 8.444 1.00 94.06 85 GLY A C 1
ATOM 618 O O . GLY A 1 85 ? -18.605 -0.530 9.371 1.00 94.06 85 GLY A O 1
ATOM 619 N N . LEU A 1 86 ? -17.211 -2.100 8.575 1.00 94.50 86 LEU A N 1
ATOM 620 C CA . LEU A 1 86 ? -16.385 -2.234 9.772 1.00 94.50 86 LEU A CA 1
ATOM 621 C C . LEU A 1 86 ? -14.971 -1.724 9.519 1.00 94.50 86 LEU A C 1
ATOM 623 O O . LEU A 1 86 ? -14.385 -2.002 8.471 1.00 94.50 86 LEU A O 1
ATOM 627 N N . TYR A 1 87 ? -14.396 -1.058 10.517 1.00 94.62 87 TYR A N 1
ATOM 628 C CA . TYR A 1 87 ? -12.963 -0.812 10.542 1.00 94.62 87 TYR A CA 1
ATOM 629 C C . TYR A 1 87 ? -12.212 -2.120 10.770 1.00 94.62 87 TYR A C 1
ATOM 631 O O . TYR A 1 87 ? -12.535 -2.908 11.666 1.00 94.62 87 TYR A O 1
ATOM 639 N N . VAL A 1 88 ? -11.186 -2.334 9.954 1.00 94.75 88 VAL A N 1
ATOM 640 C CA . VAL A 1 88 ? -10.283 -3.477 10.042 1.00 94.75 88 VAL A CA 1
ATOM 641 C C . VAL A 1 88 ? -8.844 -2.983 10.042 1.00 94.75 88 VAL A C 1
ATOM 643 O O . VAL A 1 88 ? -8.430 -2.253 9.146 1.00 94.75 88 VAL A O 1
ATOM 646 N N . THR A 1 89 ? -8.081 -3.393 11.053 1.00 95.06 89 THR A N 1
ATOM 647 C CA . THR A 1 89 ? -6.680 -2.991 11.230 1.00 95.06 89 THR A CA 1
ATOM 648 C C . THR A 1 89 ? -5.768 -4.183 10.984 1.00 95.06 89 THR A C 1
ATOM 650 O O . THR A 1 89 ? -5.940 -5.249 11.584 1.00 95.06 89 THR A O 1
ATOM 653 N N . GLY A 1 90 ? -4.775 -4.017 10.116 1.00 95.06 90 GLY A N 1
ATOM 654 C CA . GLY A 1 90 ? -3.857 -5.089 9.751 1.00 95.06 90 GLY A CA 1
ATOM 655 C C . GLY A 1 90 ? -2.708 -4.611 8.878 1.00 95.06 90 GLY A C 1
ATOM 656 O O . GLY A 1 90 ? -2.469 -3.417 8.743 1.00 95.06 90 GLY A O 1
ATOM 657 N N . GLN A 1 91 ? -1.989 -5.556 8.284 1.00 95.69 91 GLN A N 1
ATOM 658 C CA . GLN A 1 91 ? -0.943 -5.261 7.311 1.00 95.69 91 GLN A CA 1
ATOM 659 C C . GLN A 1 91 ? -1.475 -5.477 5.897 1.00 95.69 91 GLN A C 1
ATOM 661 O O . GLN A 1 91 ? -2.086 -6.509 5.619 1.00 95.69 91 GLN A O 1
ATOM 666 N N . VAL A 1 92 ? -1.202 -4.550 4.984 1.00 95.94 92 VAL A N 1
ATOM 667 C CA . VAL A 1 92 ? -1.530 -4.731 3.566 1.00 95.94 92 VAL A CA 1
ATOM 668 C C . VAL A 1 92 ? -0.591 -5.775 2.954 1.00 95.94 92 VAL A C 1
ATOM 670 O O . VAL A 1 92 ? 0.629 -5.620 2.986 1.00 95.94 92 VAL A O 1
ATOM 673 N N . ILE A 1 93 ? -1.144 -6.848 2.394 1.00 95.81 93 ILE A N 1
ATOM 674 C CA . ILE A 1 93 ? -0.368 -7.979 1.846 1.00 95.81 93 ILE A CA 1
ATOM 675 C C . ILE A 1 93 ? -0.455 -8.107 0.325 1.00 95.81 93 ILE A C 1
ATOM 677 O O . ILE A 1 93 ? 0.408 -8.733 -0.286 1.00 95.81 93 ILE A O 1
ATOM 681 N N . ALA A 1 94 ? -1.490 -7.530 -0.275 1.00 95.25 94 ALA A N 1
ATOM 682 C CA . ALA A 1 94 ? -1.743 -7.553 -1.706 1.00 95.25 94 ALA A CA 1
ATOM 683 C C . ALA A 1 94 ? -2.583 -6.334 -2.086 1.00 95.25 94 ALA A C 1
ATOM 685 O O . ALA A 1 94 ? -3.288 -5.768 -1.245 1.00 95.25 94 ALA A O 1
ATOM 686 N N . TYR A 1 95 ? -2.539 -5.971 -3.359 1.00 94.44 95 TYR A N 1
ATOM 687 C CA . TYR A 1 95 ? -3.437 -4.996 -3.954 1.00 94.44 95 TYR A CA 1
ATOM 688 C C . TYR A 1 95 ? -3.834 -5.475 -5.347 1.00 94.44 95 TYR A C 1
ATOM 690 O O . TYR A 1 95 ? -3.085 -6.205 -5.996 1.00 94.44 95 TYR A O 1
ATOM 698 N N . ASP A 1 96 ? -5.026 -5.083 -5.771 1.00 90.81 96 ASP A N 1
ATOM 699 C CA . ASP A 1 96 ? -5.521 -5.299 -7.124 1.00 90.81 96 ASP A CA 1
ATOM 700 C C . ASP A 1 96 ? -6.436 -4.131 -7.496 1.00 90.81 96 ASP A C 1
ATOM 702 O O . ASP A 1 96 ? -7.454 -3.870 -6.841 1.00 90.81 96 ASP A O 1
ATOM 706 N N . GLY A 1 97 ? -6.024 -3.369 -8.508 1.00 83.75 97 GLY A N 1
ATOM 707 C CA . GLY A 1 97 ? -6.647 -2.095 -8.850 1.00 83.75 97 GLY A CA 1
ATOM 708 C C . GLY A 1 97 ? -6.763 -1.163 -7.636 1.00 83.75 97 GLY A C 1
ATOM 709 O O . GLY A 1 97 ? -5.823 -0.995 -6.865 1.00 83.75 97 GLY A O 1
ATOM 710 N N . GLY A 1 98 ? -7.942 -0.564 -7.450 1.00 89.50 98 GLY A N 1
ATOM 711 C CA . GLY A 1 98 ? -8.240 0.337 -6.329 1.00 89.50 98 GLY A CA 1
ATOM 712 C C . GLY A 1 98 ? -8.540 -0.358 -4.994 1.00 89.50 98 GLY A C 1
ATOM 713 O O . GLY A 1 98 ? -9.139 0.267 -4.116 1.00 89.50 98 GLY A O 1
ATOM 714 N N . ARG A 1 99 ? -8.202 -1.646 -4.829 1.00 95.19 99 ARG A N 1
ATOM 715 C CA . ARG A 1 99 ? -8.467 -2.415 -3.602 1.00 95.19 99 ARG A CA 1
ATOM 716 C C . ARG A 1 99 ? -7.188 -2.989 -3.010 1.00 95.19 99 ARG A C 1
ATOM 718 O O . ARG A 1 99 ? -6.293 -3.428 -3.725 1.00 95.19 99 ARG A O 1
ATOM 725 N N . ALA A 1 100 ? -7.148 -3.044 -1.686 1.00 96.94 100 ALA A N 1
ATOM 726 C CA . ALA A 1 100 ? -6.084 -3.658 -0.909 1.00 96.94 100 ALA A CA 1
ATOM 727 C C . ALA A 1 100 ? -6.624 -4.835 -0.098 1.00 96.94 100 ALA A C 1
ATOM 729 O O . ALA A 1 100 ? -7.759 -4.811 0.380 1.00 96.94 100 ALA A O 1
ATOM 730 N N . THR A 1 101 ? -5.781 -5.844 0.098 1.00 98.12 101 THR A N 1
ATOM 731 C CA . THR A 1 101 ? -6.042 -6.950 1.021 1.00 98.12 101 THR A CA 1
ATOM 732 C C . THR A 1 101 ? -5.251 -6.724 2.300 1.00 98.12 101 THR A C 1
ATOM 734 O O . THR A 1 101 ? -4.019 -6.687 2.273 1.00 98.12 101 THR A O 1
ATOM 737 N N . LEU A 1 102 ? -5.955 -6.587 3.422 1.00 96.88 102 LEU A N 1
ATOM 738 C CA . LEU A 1 102 ? -5.376 -6.466 4.754 1.00 96.88 102 LEU A CA 1
ATOM 739 C C . LEU A 1 102 ? -5.394 -7.831 5.434 1.00 96.88 102 LEU A C 1
ATOM 741 O O . LEU A 1 102 ? -6.455 -8.422 5.632 1.00 96.88 102 LEU A O 1
ATOM 745 N N . ARG A 1 103 ? -4.225 -8.304 5.861 1.00 96.62 103 ARG A N 1
ATOM 746 C CA . ARG A 1 103 ? -4.111 -9.420 6.796 1.00 96.62 103 ARG A CA 1
ATOM 747 C C . ARG A 1 103 ? -4.212 -8.894 8.219 1.00 96.62 103 ARG A C 1
ATOM 749 O O . ARG A 1 103 ? -3.362 -8.131 8.677 1.00 96.62 103 ARG A O 1
ATOM 756 N N . THR A 1 104 ? -5.250 -9.326 8.917 1.00 94.31 104 THR A N 1
ATOM 757 C CA . THR A 1 104 ? -5.560 -8.952 10.302 1.00 94.31 104 THR A CA 1
ATOM 758 C C . THR A 1 104 ? -5.406 -10.162 11.227 1.00 94.31 104 THR A C 1
ATOM 760 O O . THR A 1 104 ? -5.270 -11.299 10.769 1.00 94.31 104 THR A O 1
ATOM 763 N N . LEU A 1 105 ? -5.524 -9.957 12.543 1.00 92.12 105 LEU A N 1
ATOM 764 C CA . LEU A 1 105 ? -5.584 -11.061 13.515 1.00 92.12 105 LEU A CA 1
ATOM 765 C C . LEU A 1 105 ? -6.870 -11.903 13.415 1.00 92.12 105 LEU A C 1
ATOM 767 O O . LEU A 1 105 ? -6.997 -12.915 14.106 1.00 92.12 105 LEU A O 1
ATOM 771 N N . ARG A 1 106 ? -7.834 -11.479 12.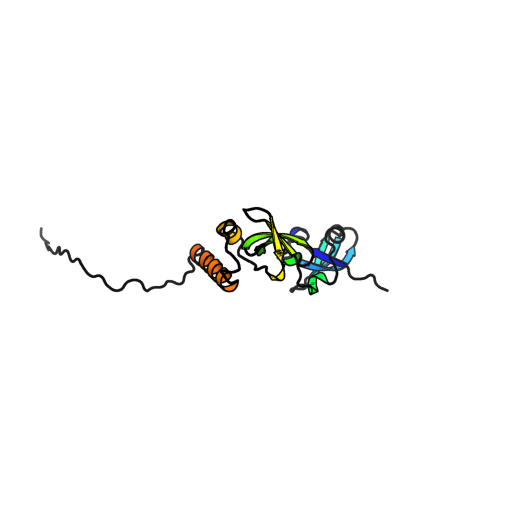593 1.00 91.38 106 ARG A N 1
ATOM 772 C CA . ARG A 1 106 ? -9.121 -12.150 12.367 1.00 91.38 106 ARG A CA 1
ATOM 773 C C . ARG A 1 106 ? -9.211 -12.846 11.009 1.00 91.38 106 ARG A C 1
ATOM 775 O O . ARG A 1 106 ? -10.207 -13.512 10.753 1.00 91.38 106 ARG A O 1
ATOM 782 N N . GLY A 1 107 ? -8.203 -12.689 10.154 1.00 93.94 107 GLY A N 1
ATOM 783 C CA . GLY A 1 107 ? -8.224 -13.155 8.769 1.00 93.94 107 GLY A CA 1
ATOM 784 C C . GLY A 1 107 ? -7.935 -12.034 7.777 1.00 93.94 107 GLY A C 1
ATOM 785 O O . GLY A 1 107 ? -7.442 -10.967 8.150 1.00 93.94 107 GLY A O 1
ATOM 786 N N . GLU A 1 108 ? -8.228 -12.292 6.509 1.00 96.88 108 GLU A N 1
ATOM 787 C CA . GLU A 1 108 ? -7.966 -11.370 5.404 1.00 96.88 108 GLU A CA 1
ATOM 788 C C . GLU A 1 108 ? -9.235 -10.609 5.007 1.00 96.88 108 GLU A C 1
ATOM 790 O O . GLU A 1 108 ? -10.316 -11.190 4.921 1.00 96.88 108 GLU A O 1
ATOM 795 N N . PHE A 1 109 ? -9.098 -9.301 4.788 1.00 96.44 109 PHE A N 1
ATOM 796 C CA . PHE A 1 109 ? -10.198 -8.386 4.479 1.00 96.44 109 PHE A CA 1
ATOM 797 C C . PHE A 1 109 ? -9.844 -7.510 3.281 1.00 96.44 109 PHE A C 1
ATOM 799 O O . PHE A 1 109 ? -8.683 -7.146 3.100 1.00 96.44 109 PHE A O 1
ATOM 806 N N . HIS A 1 110 ? -10.846 -7.133 2.487 1.00 97.06 110 HIS A N 1
ATOM 807 C CA . HIS A 1 110 ? -10.655 -6.326 1.283 1.00 97.06 110 HIS A CA 1
ATOM 808 C C . HIS A 1 110 ? -11.180 -4.911 1.515 1.00 97.06 110 HIS A C 1
ATOM 810 O O . HIS A 1 110 ? -12.369 -4.721 1.756 1.00 97.06 110 HIS A O 1
ATOM 816 N N . CYS A 1 111 ? -10.305 -3.920 1.389 1.00 96.12 111 CYS A N 1
ATOM 817 C CA . CYS A 1 111 ? -10.624 -2.507 1.585 1.00 96.12 111 CYS A CA 1
ATOM 818 C C . CYS A 1 111 ? -10.411 -1.740 0.280 1.00 96.12 111 CYS A C 1
ATOM 820 O O . CYS A 1 111 ? -9.622 -2.163 -0.570 1.00 96.12 111 CYS A O 1
ATOM 822 N N . ARG A 1 112 ? -11.092 -0.606 0.104 1.00 95.75 112 ARG A N 1
ATOM 823 C CA . ARG A 1 112 ? -10.708 0.339 -0.953 1.00 95.75 112 ARG A CA 1
ATOM 824 C C . ARG A 1 112 ? -9.430 1.051 -0.532 1.00 95.75 112 ARG A C 1
ATOM 826 O O . ARG A 1 112 ? -9.250 1.339 0.646 1.00 95.75 112 ARG A O 1
ATOM 833 N N . ILE A 1 113 ? -8.559 1.337 -1.491 1.00 94.75 113 ILE A N 1
ATOM 834 C CA . ILE A 1 113 ? -7.282 2.013 -1.227 1.00 94.75 113 ILE A CA 1
ATOM 835 C C . ILE A 1 113 ? -7.494 3.451 -0.755 1.00 94.75 113 ILE A C 1
ATOM 837 O O . ILE A 1 113 ? -6.780 3.911 0.126 1.00 94.75 113 ILE A O 1
ATOM 841 N N . GLU A 1 114 ? -8.519 4.123 -1.276 1.00 93.56 114 GLU A N 1
ATOM 842 C CA . GLU A 1 114 ? -8.900 5.480 -0.861 1.00 93.56 114 GLU A CA 1
ATOM 843 C C . GLU A 1 114 ? -9.382 5.578 0.596 1.00 93.56 114 GLU A C 1
ATOM 845 O O . GLU A 1 114 ? -9.336 6.659 1.172 1.00 93.56 114 GLU A O 1
ATOM 850 N N . ASP A 1 115 ? -9.804 4.460 1.201 1.00 94.19 115 ASP A N 1
ATOM 851 C CA . ASP A 1 115 ? -10.244 4.406 2.603 1.00 94.19 115 ASP A CA 1
ATOM 852 C C . ASP A 1 115 ? -9.109 4.030 3.567 1.00 94.19 115 ASP A C 1
ATOM 854 O O . ASP A 1 115 ? -9.339 3.906 4.772 1.00 94.19 115 ASP A O 1
ATOM 858 N N . LEU A 1 116 ? -7.904 3.755 3.057 1.00 95.25 116 LEU A N 1
ATOM 859 C CA . LEU A 1 116 ? -6.798 3.322 3.898 1.00 95.25 116 LEU A CA 1
ATOM 860 C C . LEU A 1 116 ? -6.183 4.493 4.651 1.00 95.25 116 LEU A C 1
ATOM 862 O O . LEU A 1 116 ? -5.848 5.532 4.086 1.00 95.25 116 LEU A O 1
ATOM 866 N N . VAL A 1 117 ? -5.937 4.254 5.932 1.00 94.62 117 VAL A N 1
ATOM 867 C CA . VAL A 1 117 ? -5.187 5.147 6.805 1.00 94.62 117 VAL A CA 1
ATOM 868 C C . VAL A 1 117 ? -3.993 4.383 7.347 1.00 94.62 117 VAL A C 1
ATOM 870 O O . VAL A 1 117 ? -4.144 3.306 7.925 1.00 94.62 117 VAL A O 1
ATOM 873 N N . GLU A 1 118 ? -2.796 4.928 7.146 1.00 93.88 118 GLU A N 1
ATOM 874 C CA . GLU A 1 118 ? -1.573 4.359 7.708 1.00 93.88 118 GLU A CA 1
ATOM 875 C C . GLU A 1 118 ? -1.602 4.484 9.237 1.00 93.88 118 GLU A C 1
ATOM 877 O O . GLU A 1 118 ? -1.973 5.522 9.786 1.00 93.88 118 GLU A O 1
ATOM 882 N N . VAL A 1 119 ? -1.226 3.415 9.938 1.00 93.00 119 VAL A N 1
ATOM 883 C CA . VAL A 1 119 ? -1.219 3.374 11.408 1.00 93.00 119 VAL A CA 1
ATOM 884 C C . VAL A 1 119 ? 0.109 2.847 11.926 1.00 93.00 119 VAL A C 1
ATOM 886 O O . VAL A 1 119 ? 0.845 2.179 11.214 1.00 93.00 119 VAL A O 1
ATOM 889 N N . SER A 1 120 ? 0.436 3.089 13.195 1.00 90.88 120 SER A N 1
ATOM 890 C CA . SER A 1 120 ? 1.619 2.458 13.793 1.00 90.88 120 SER A CA 1
ATOM 891 C C . SER A 1 120 ? 1.480 0.922 13.803 1.00 90.88 120 SER A C 1
ATOM 893 O O . SER A 1 120 ? 0.414 0.426 14.179 1.00 90.88 120 SER A O 1
ATOM 895 N N . PRO A 1 121 ? 2.537 0.141 13.486 1.00 90.31 121 PRO A N 1
ATOM 896 C CA . PRO A 1 121 ? 2.474 -1.324 13.488 1.00 90.31 121 PRO A CA 1
ATOM 897 C C . PRO A 1 121 ? 1.962 -1.931 14.801 1.00 90.31 121 PRO A C 1
ATOM 899 O O . PRO A 1 121 ? 1.308 -2.972 14.790 1.00 90.31 121 PRO A O 1
ATOM 902 N N . VAL A 1 122 ? 2.230 -1.285 15.944 1.00 91.12 122 VAL A N 1
ATOM 903 C CA . VAL A 1 122 ? 1.765 -1.764 17.257 1.00 91.12 122 VAL A CA 1
ATOM 904 C C . VAL A 1 122 ? 0.235 -1.761 17.359 1.00 91.12 122 VAL A C 1
ATOM 906 O O . VAL A 1 122 ? -0.340 -2.635 18.006 1.00 91.12 122 VAL A O 1
ATOM 909 N N . LEU A 1 123 ? -0.445 -0.844 16.661 1.00 90.25 123 LEU A N 1
ATOM 910 C CA . LEU A 1 123 ? -1.905 -0.774 16.656 1.00 90.25 123 LEU A CA 1
ATOM 911 C C . LEU A 1 123 ? -2.521 -1.995 15.976 1.00 90.25 123 LEU A C 1
ATOM 913 O O . LEU A 1 123 ? -3.531 -2.488 16.462 1.00 90.25 123 LEU A O 1
ATOM 917 N N . CYS A 1 124 ? -1.881 -2.576 14.955 1.00 89.38 124 CYS A N 1
ATOM 918 C CA . CYS A 1 124 ? -2.348 -3.834 14.363 1.00 89.38 124 CYS A CA 1
ATOM 919 C C . CYS A 1 124 ? -2.455 -4.965 15.399 1.00 89.38 124 CYS A C 1
ATOM 921 O O . CYS A 1 124 ? -3.350 -5.804 15.303 1.00 89.38 124 CYS A O 1
ATOM 923 N N . PHE A 1 125 ? -1.581 -4.983 16.412 1.00 88.44 125 PHE A N 1
ATOM 924 C CA . PHE A 1 125 ? -1.630 -5.972 17.490 1.00 88.44 125 PHE A CA 1
ATOM 925 C C . PHE A 1 125 ? -2.665 -5.624 18.562 1.00 88.44 125 PHE A C 1
ATOM 927 O O . PHE A 1 125 ? -3.379 -6.508 19.035 1.00 88.44 125 PHE A O 1
ATOM 934 N N . LEU A 1 126 ? -2.759 -4.347 18.936 1.00 88.25 126 LEU A N 1
ATOM 935 C CA . LEU A 1 126 ? -3.630 -3.885 20.021 1.00 88.25 126 LEU A CA 1
ATOM 936 C C . LEU A 1 126 ? -5.105 -3.816 19.612 1.00 88.25 126 LEU A C 1
ATOM 938 O O . LEU A 1 126 ? -5.982 -4.152 20.406 1.00 88.25 126 LEU A O 1
ATOM 942 N N . THR A 1 127 ? -5.383 -3.408 18.372 1.00 85.88 127 THR A N 1
ATOM 943 C CA . THR A 1 127 ? -6.743 -3.199 17.853 1.00 85.88 127 THR A CA 1
ATOM 944 C C . 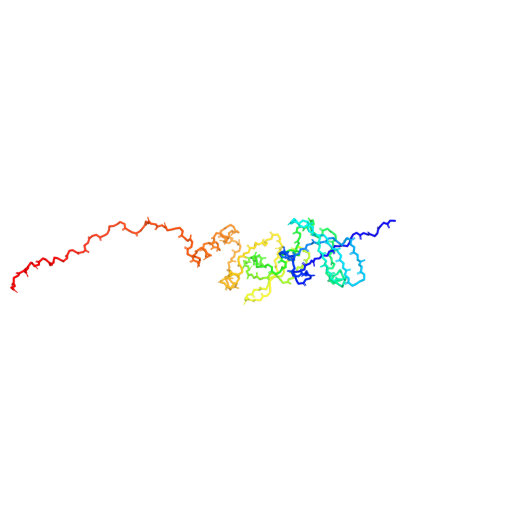THR A 1 127 ? -7.157 -4.242 16.818 1.00 85.88 127 THR A C 1
ATOM 946 O O . THR A 1 127 ? -8.320 -4.285 16.432 1.00 85.88 127 THR A O 1
ATOM 949 N N . GLY A 1 128 ? -6.275 -5.172 16.428 1.00 78.94 128 GLY A N 1
ATOM 950 C CA . GLY A 1 128 ? -6.529 -6.146 15.353 1.00 78.94 128 GLY A CA 1
ATOM 951 C C . GLY A 1 128 ? -7.692 -7.127 15.572 1.00 78.94 128 GLY A C 1
ATOM 952 O O . GLY A 1 128 ? -8.046 -7.868 14.655 1.00 78.94 128 GLY A O 1
ATOM 953 N N . LYS A 1 129 ? -8.294 -7.161 16.769 1.00 85.12 129 LYS A N 1
ATOM 954 C CA . LYS A 1 129 ? -9.520 -7.927 17.070 1.00 85.12 129 LYS A CA 1
ATOM 955 C C . LYS A 1 129 ? -10.763 -7.059 17.300 1.00 85.12 129 LYS A C 1
ATOM 957 O O . LYS A 1 129 ? -11.847 -7.617 17.467 1.00 85.12 129 LYS A O 1
ATOM 962 N N . GLN A 1 130 ? -10.621 -5.736 17.323 1.00 84.69 130 GLN A N 1
ATOM 963 C CA . GLN A 1 130 ? -11.738 -4.816 17.504 1.00 84.69 130 GLN A CA 1
ATOM 964 C C . GLN A 1 130 ? -12.662 -4.822 16.278 1.00 84.69 130 GLN A C 1
ATOM 966 O O . GLN A 1 130 ? -12.277 -5.230 15.181 1.00 84.69 130 GLN A O 1
ATOM 971 N N . GLN A 1 131 ? -13.912 -4.418 16.496 1.00 84.50 131 GLN A N 1
ATOM 972 C CA . GLN A 1 131 ? -14.953 -4.350 15.471 1.00 84.50 131 GLN A CA 1
ATOM 973 C C . GLN A 1 131 ? -15.728 -3.048 15.644 1.00 84.50 131 GLN A C 1
ATOM 975 O O . GLN A 1 131 ? -16.848 -3.045 16.150 1.00 84.50 131 GLN A O 1
ATOM 980 N N . LEU A 1 132 ? -15.101 -1.934 15.272 1.00 89.94 132 LEU A N 1
ATOM 981 C CA . LEU A 1 132 ? -15.794 -0.652 15.219 1.00 89.94 132 LEU A CA 1
ATOM 982 C C . LEU A 1 132 ? -16.546 -0.536 13.897 1.00 89.94 132 LEU A C 1
ATOM 984 O O . LEU A 1 132 ? -16.032 -0.913 12.844 1.00 89.94 132 LEU A O 1
ATOM 988 N N . ARG A 1 133 ? -17.764 -0.005 13.956 1.00 93.56 133 ARG A N 1
ATOM 989 C CA . ARG A 1 133 ? -18.553 0.308 12.767 1.00 93.56 133 ARG A CA 1
ATOM 990 C C . ARG A 1 133 ? -18.152 1.675 12.239 1.00 93.56 133 ARG A C 1
ATOM 992 O O . ARG A 1 133 ? -18.109 2.639 12.993 1.00 93.56 133 ARG A O 1
ATOM 999 N N . ALA A 1 134 ? -17.960 1.767 10.929 1.00 91.50 134 ALA A N 1
ATOM 1000 C CA . ALA A 1 134 ? -17.688 3.032 10.252 1.00 91.50 134 ALA A CA 1
ATOM 1001 C C . ALA A 1 134 ? -18.881 4.006 10.304 1.00 91.50 134 ALA A C 1
ATOM 1003 O O . ALA A 1 134 ? -18.711 5.201 10.108 1.00 91.50 134 ALA A O 1
ATOM 1004 N N . ALA A 1 135 ? -20.089 3.505 10.587 1.00 92.75 135 ALA A N 1
ATOM 1005 C CA . ALA A 1 135 ? -21.275 4.337 10.791 1.00 92.75 135 ALA A CA 1
ATOM 1006 C C . ALA A 1 135 ? -21.290 5.062 12.151 1.00 92.75 135 ALA A C 1
ATOM 1008 O O . ALA A 1 135 ? -21.968 6.077 12.278 1.00 92.75 135 ALA A O 1
ATOM 1009 N N . ASP A 1 136 ? -20.561 4.541 13.143 1.00 93.12 136 ASP A N 1
ATOM 1010 C CA . ASP A 1 136 ? -20.614 5.009 14.535 1.00 93.12 136 ASP A CA 1
ATOM 1011 C C . ASP A 1 136 ? -19.356 5.801 14.938 1.00 93.12 136 ASP A C 1
ATOM 1013 O O . ASP A 1 136 ? -19.274 6.305 16.056 1.00 93.12 136 ASP A O 1
ATOM 1017 N N . THR A 1 137 ? -18.335 5.858 14.079 1.00 90.06 137 THR A N 1
ATOM 1018 C CA . THR A 1 137 ? -17.043 6.493 14.377 1.00 90.06 137 THR A CA 1
ATOM 1019 C C . THR A 1 137 ? -16.416 7.027 13.096 1.00 90.06 137 THR A C 1
ATOM 1021 O O . THR A 1 137 ? -16.260 6.280 12.121 1.00 90.06 137 THR A O 1
ATOM 1024 N N . THR A 1 138 ? -16.038 8.304 13.084 1.00 92.19 138 THR A N 1
ATOM 1025 C CA . THR A 1 138 ? -15.371 8.899 11.916 1.00 92.19 138 THR A CA 1
ATOM 1026 C C . THR A 1 138 ? -13.906 8.472 11.830 1.00 92.19 138 THR A C 1
ATOM 1028 O O . THR A 1 138 ? -13.331 7.916 12.770 1.00 92.19 138 THR A O 1
ATOM 1031 N N . VAL A 1 139 ? -13.278 8.722 10.681 1.00 88.94 139 VAL A N 1
ATOM 1032 C CA . VAL A 1 139 ? -11.853 8.429 10.494 1.00 88.94 139 VAL A CA 1
ATOM 1033 C C . VAL A 1 139 ? -11.000 9.295 11.426 1.00 88.94 139 VAL A C 1
ATOM 1035 O O . VAL A 1 139 ? -10.034 8.804 12.004 1.00 88.94 139 VAL A O 1
ATOM 1038 N N . GLU A 1 140 ? -11.374 10.559 11.622 1.00 91.38 140 GLU A N 1
ATOM 1039 C CA . GLU A 1 140 ? -10.678 11.488 12.514 1.00 91.38 140 GLU A CA 1
ATOM 1040 C C . GLU A 1 140 ? -10.731 11.016 13.969 1.00 91.38 140 GLU A C 1
ATOM 1042 O O . GLU A 1 140 ? -9.693 10.950 14.626 1.00 91.38 140 GLU A O 1
ATOM 1047 N N . GLU A 1 141 ? -11.910 10.612 14.449 1.00 92.12 141 GLU A N 1
ATOM 1048 C CA . GLU A 1 141 ? -12.086 10.070 15.802 1.00 92.12 141 GLU A CA 1
ATOM 1049 C C . GLU A 1 141 ? -11.254 8.799 16.007 1.00 92.12 141 GLU A C 1
ATOM 1051 O O . GLU A 1 141 ? -10.623 8.614 17.049 1.00 92.12 141 GLU A O 1
ATOM 1056 N N . LEU A 1 142 ? -11.196 7.928 14.996 1.00 90.12 142 LEU A N 1
ATOM 1057 C CA . LEU A 1 142 ? -10.372 6.724 15.036 1.00 90.12 142 LEU A CA 1
ATOM 1058 C C . LEU A 1 142 ? -8.873 7.055 15.110 1.00 90.12 142 LEU A C 1
ATOM 1060 O O . LEU A 1 142 ? -8.130 6.417 15.860 1.00 90.12 142 LEU A O 1
ATOM 1064 N N . VAL A 1 143 ? -8.414 8.047 14.343 1.00 90.31 143 VAL A N 1
ATOM 1065 C CA . VAL A 1 143 ? -7.022 8.523 14.367 1.00 90.31 143 VAL A CA 1
ATOM 1066 C C . VAL A 1 143 ? -6.681 9.146 15.721 1.00 90.31 143 VAL A C 1
ATOM 1068 O O . VAL A 1 143 ? -5.608 8.866 16.264 1.00 90.31 143 VAL A O 1
ATOM 1071 N N . GLU A 1 144 ? -7.590 9.926 16.304 1.00 91.69 144 GLU A N 1
ATOM 1072 C CA . GLU A 1 144 ? -7.424 10.506 17.638 1.00 91.69 144 GLU A CA 1
ATOM 1073 C C . GLU A 1 144 ? -7.323 9.412 18.710 1.00 91.69 144 GLU A C 1
ATOM 1075 O O . GLU A 1 144 ? -6.388 9.407 19.515 1.00 91.69 144 GLU A O 1
ATOM 1080 N N . GLN A 1 145 ? -8.220 8.421 18.675 1.00 89.75 145 GLN A N 1
ATOM 1081 C CA . GLN A 1 145 ? -8.179 7.268 19.579 1.00 89.75 145 GLN A CA 1
ATOM 1082 C C . GLN A 1 145 ? -6.854 6.503 19.469 1.00 89.75 145 GLN A C 1
ATOM 1084 O O . GLN A 1 145 ? -6.225 6.199 20.486 1.00 89.75 145 GLN A O 1
ATOM 1089 N N . ASN A 1 146 ? -6.405 6.225 18.243 1.00 90.31 146 ASN A N 1
ATOM 1090 C CA . ASN A 1 146 ? -5.145 5.539 17.963 1.00 90.31 146 ASN A CA 1
ATOM 1091 C C . ASN A 1 146 ? -3.932 6.318 18.483 1.00 90.31 146 ASN A C 1
ATOM 1093 O O . ASN A 1 146 ? -3.054 5.735 19.123 1.00 90.31 146 ASN A O 1
ATOM 1097 N N . THR A 1 147 ? -3.906 7.631 18.259 1.00 89.62 147 THR A N 1
ATOM 1098 C CA . THR A 1 147 ? -2.850 8.520 18.763 1.00 89.62 147 THR A CA 1
ATOM 1099 C C . THR A 1 147 ? -2.830 8.508 20.289 1.00 89.62 147 THR A C 1
ATOM 1101 O O . THR A 1 147 ? -1.791 8.248 20.889 1.00 89.62 147 THR A O 1
ATOM 1104 N N . GLY A 1 148 ? -3.995 8.621 20.933 1.00 90.31 148 GLY A N 1
ATOM 1105 C CA . GLY A 1 148 ? -4.102 8.550 22.389 1.00 90.31 148 GLY A CA 1
ATOM 1106 C C . GLY A 1 148 ? -3.703 7.192 22.984 1.00 90.31 148 GLY A C 1
ATOM 1107 O O . GLY A 1 148 ? -3.271 7.129 24.136 1.00 90.31 148 GLY A O 1
ATOM 1108 N N . ILE A 1 149 ? -3.846 6.078 22.256 1.00 89.44 149 ILE A N 1
ATOM 1109 C CA . ILE A 1 149 ? -3.303 4.775 22.685 1.00 89.44 149 ILE A CA 1
ATOM 1110 C C . ILE A 1 149 ? -1.773 4.819 22.665 1.00 89.44 149 ILE A C 1
ATOM 1112 O O . ILE A 1 149 ? -1.141 4.429 23.647 1.00 89.44 149 ILE A O 1
ATOM 1116 N N . LEU A 1 150 ? -1.183 5.308 21.572 1.00 89.62 150 LEU A N 1
ATOM 1117 C CA . LEU A 1 150 ? 0.269 5.413 21.429 1.00 89.62 150 LEU A CA 1
ATOM 1118 C C . LEU A 1 150 ? 0.873 6.344 22.482 1.00 89.62 150 LEU A C 1
ATOM 1120 O O . LEU A 1 150 ? 1.861 5.970 23.109 1.00 89.62 150 LEU A O 1
ATOM 1124 N N . ASP A 1 151 ? 0.244 7.487 22.749 1.00 90.94 151 ASP A N 1
ATOM 1125 C CA . ASP A 1 151 ? 0.755 8.440 23.732 1.00 90.94 151 ASP A CA 1
ATOM 1126 C C . ASP A 1 151 ? 0.787 7.865 25.149 1.00 90.94 151 ASP A C 1
ATOM 1128 O O . ASP A 1 151 ? 1.745 8.051 25.903 1.00 90.94 151 ASP A O 1
ATOM 1132 N N . ARG A 1 152 ? -0.243 7.094 25.514 1.00 89.69 152 ARG A N 1
ATOM 1133 C CA . ARG A 1 152 ? -0.281 6.392 26.804 1.00 89.69 152 ARG A CA 1
ATOM 1134 C C . ARG A 1 152 ? 0.791 5.309 26.900 1.00 89.69 152 ARG A C 1
ATOM 1136 O O . ARG A 1 152 ? 1.358 5.130 27.972 1.00 89.69 152 ARG A O 1
ATOM 1143 N N . LEU A 1 153 ? 1.081 4.601 25.806 1.00 87.81 153 LEU A N 1
ATOM 1144 C CA . LEU A 1 153 ? 2.140 3.583 25.771 1.00 87.81 153 LEU A CA 1
ATOM 1145 C C . LEU A 1 153 ? 3.539 4.193 25.864 1.00 87.81 153 LEU A C 1
ATOM 1147 O O . LEU A 1 153 ? 4.422 3.603 26.479 1.00 87.81 153 LEU A O 1
ATOM 1151 N N . LEU A 1 154 ? 3.735 5.359 25.252 1.00 87.81 154 LEU A N 1
ATOM 1152 C CA . LEU A 1 154 ? 5.013 6.066 25.236 1.00 87.81 154 LEU A CA 1
ATOM 1153 C C . LEU A 1 154 ? 5.217 6.959 26.469 1.00 87.81 154 LEU A C 1
ATOM 1155 O O . LEU A 1 154 ? 6.311 7.485 26.661 1.00 87.81 154 LEU A O 1
ATOM 1159 N N . GLY A 1 155 ? 4.190 7.131 27.309 1.00 82.69 155 GLY A N 1
ATOM 1160 C CA . GLY A 1 155 ? 4.229 8.036 28.459 1.00 82.69 155 GLY A CA 1
ATOM 1161 C C . GLY A 1 155 ? 4.296 9.515 28.062 1.00 82.69 155 GLY A C 1
ATOM 1162 O O . GLY A 1 155 ? 4.726 10.341 28.862 1.00 82.69 155 GLY A O 1
ATOM 1163 N N . THR A 1 156 ? 3.894 9.857 26.835 1.00 76.00 156 THR A N 1
ATOM 1164 C CA . THR A 1 156 ? 3.961 11.212 26.258 1.00 76.00 156 THR A CA 1
ATOM 1165 C C . THR A 1 156 ? 2.732 12.056 26.560 1.00 76.00 156 THR A C 1
ATOM 1167 O O . THR A 1 156 ? 2.656 13.193 26.096 1.00 76.00 156 THR A O 1
ATOM 1170 N N . VAL A 1 157 ? 1.787 11.553 27.363 1.00 60.69 157 VAL A N 1
ATOM 1171 C CA . VAL A 1 157 ? 0.721 12.388 27.921 1.00 60.69 157 VAL A CA 1
ATOM 1172 C C . VAL A 1 157 ? 1.403 13.509 28.700 1.00 60.69 157 VAL A C 1
ATOM 1174 O O . VAL A 1 157 ? 1.940 13.278 29.784 1.00 60.69 157 VAL A O 1
ATOM 1177 N N . ALA A 1 158 ? 1.428 14.709 28.112 1.00 48.22 158 ALA A N 1
ATOM 1178 C CA . ALA A 1 158 ? 1.887 15.915 28.774 1.00 48.22 158 ALA A CA 1
ATOM 1179 C C . ALA A 1 158 ? 1.233 15.940 30.151 1.00 48.22 158 ALA A C 1
ATOM 1181 O O . ALA A 1 158 ? 0.011 15.828 30.258 1.00 48.22 158 ALA A O 1
ATOM 1182 N N . GLY A 1 159 ? 2.062 15.997 31.191 1.00 43.69 159 GLY A N 1
ATOM 1183 C CA . GLY A 1 159 ? 1.603 16.024 32.564 1.00 43.69 159 GLY A CA 1
ATOM 1184 C C . GLY A 1 159 ? 0.546 17.105 32.732 1.00 43.69 159 GLY A C 1
ATOM 1185 O O . GLY A 1 159 ? 0.863 18.288 32.826 1.00 43.69 159 GLY A O 1
ATOM 1186 N N . GLY A 1 160 ? -0.711 16.676 32.816 1.00 36.44 160 GLY A N 1
ATOM 1187 C CA . GLY A 1 160 ? -1.745 17.394 33.531 1.00 36.44 160 GLY A CA 1
ATOM 1188 C C . GLY A 1 160 ? -1.353 17.387 35.000 1.00 36.44 160 GLY A C 1
ATOM 1189 O O . GLY A 1 160 ? -1.800 16.546 35.775 1.00 36.44 160 GLY A O 1
ATOM 1190 N N . SER A 1 161 ? -0.469 18.311 35.367 1.00 42.41 161 SER A N 1
ATOM 1191 C CA . SER A 1 161 ? -0.323 18.804 36.728 1.00 42.41 161 SER A CA 1
ATOM 1192 C C . SER A 1 161 ? -1.618 19.528 37.102 1.00 42.41 161 SER A C 1
ATOM 1194 O O . SER A 1 161 ? -1.627 20.750 37.126 1.00 42.41 161 SER A O 1
ATOM 1196 N N . GLU A 1 162 ? -2.718 18.801 37.323 1.00 46.91 162 GLU A N 1
ATOM 1197 C CA . GLU A 1 162 ? -3.961 19.351 37.889 1.00 46.91 162 GLU A CA 1
ATOM 1198 C C . GLU A 1 162 ? -4.967 18.250 38.282 1.00 46.91 162 GLU A C 1
ATOM 1200 O O . GLU A 1 162 ? -6.032 18.111 37.702 1.00 46.91 162 GLU A O 1
ATOM 1205 N N . LEU A 1 163 ? -4.628 17.456 39.300 1.00 36.69 163 LEU A N 1
ATOM 1206 C CA . LEU A 1 163 ? -5.549 16.692 40.161 1.00 36.69 163 LEU A CA 1
ATOM 1207 C C . LEU A 1 163 ? -4.742 16.428 41.453 1.00 36.69 163 LEU A C 1
ATOM 1209 O O . LEU A 1 163 ? -3.772 15.687 41.408 1.00 36.69 163 LEU A O 1
ATOM 1213 N N . LEU A 1 164 ? -4.966 17.011 42.632 1.00 37.94 164 LEU A N 1
ATOM 1214 C CA . LEU A 1 164 ? -6.176 17.506 43.275 1.00 37.94 164 LEU A CA 1
ATOM 1215 C C . LEU A 1 164 ? -5.790 18.593 44.294 1.00 37.94 164 LEU A C 1
ATOM 1217 O O . LEU A 1 164 ? -5.022 18.342 45.225 1.00 37.94 164 LEU A O 1
ATOM 1221 N N . GLY A 1 165 ? -6.380 19.779 44.168 1.00 30.95 165 GLY A N 1
ATOM 1222 C CA . GLY A 1 165 ? -6.533 20.668 45.309 1.00 30.95 165 GLY A CA 1
ATOM 1223 C C . GLY A 1 165 ? -7.561 20.082 46.278 1.00 30.95 165 GLY A C 1
ATOM 1224 O O . GLY A 1 165 ? -8.710 19.874 45.905 1.00 30.95 165 GLY A O 1
ATOM 1225 N N . GLY A 1 166 ? -7.138 19.862 47.522 1.00 32.19 166 GLY A N 1
ATOM 1226 C CA . GLY A 1 166 ? -8.001 19.955 48.698 1.00 32.19 166 GLY A CA 1
ATOM 1227 C C . GLY A 1 166 ? -8.837 18.730 49.070 1.00 32.19 166 GLY A C 1
ATOM 1228 O O . GLY A 1 166 ? -10.031 18.702 48.808 1.00 32.19 166 GLY A O 1
ATOM 1229 N N . VAL A 1 167 ? -8.259 17.838 49.880 1.00 31.48 167 VAL A N 1
ATOM 1230 C CA . VAL A 1 167 ? -8.905 17.413 51.135 1.00 31.48 167 VAL A CA 1
ATOM 1231 C C . VAL A 1 167 ? -7.835 17.385 52.226 1.00 31.48 167 VAL A C 1
ATOM 1233 O O . VAL A 1 167 ? -6.955 16.531 52.242 1.00 31.48 167 VAL A O 1
ATOM 1236 N N . SER A 1 168 ? -7.907 18.372 53.118 1.00 38.06 168 SER A N 1
ATOM 1237 C CA . SER A 1 168 ? -7.237 18.379 54.418 1.00 38.06 168 SER A CA 1
ATOM 1238 C C . SER A 1 168 ? -8.150 17.688 55.430 1.00 38.06 168 SER A C 1
ATOM 1240 O O . SER A 1 168 ? -9.296 18.108 55.559 1.00 38.06 168 SER A O 1
ATOM 1242 N N . LEU A 1 169 ? -7.647 16.635 56.085 1.00 34.31 169 LEU A N 1
ATOM 1243 C CA . LEU A 1 169 ? -8.070 15.988 57.346 1.00 34.31 169 LEU A CA 1
ATOM 1244 C C . LEU A 1 169 ? -7.307 14.645 57.352 1.00 34.31 169 LEU A C 1
ATOM 1246 O O . LEU A 1 169 ? -7.571 13.796 56.513 1.00 34.31 169 LEU A O 1
ATOM 1250 N N . TYR A 1 170 ? -6.256 14.418 58.138 1.00 33.09 170 TYR A N 1
ATOM 1251 C CA . TYR A 1 170 ? -6.193 14.499 59.592 1.00 33.09 170 TYR A CA 1
ATOM 1252 C C . TYR A 1 170 ? -4.807 14.946 60.079 1.00 33.09 170 TYR A C 1
ATOM 1254 O O . TYR A 1 170 ? -3.783 14.399 59.675 1.00 33.09 170 TYR A O 1
ATOM 1262 N N . SER A 1 171 ? -4.817 15.897 61.014 1.00 32.72 171 SER A N 1
ATOM 1263 C CA . SER A 1 171 ? -3.755 16.081 62.002 1.00 32.72 171 SER A CA 1
ATOM 1264 C C . SER A 1 171 ? -3.791 14.900 62.972 1.00 32.72 171 SER A C 1
ATOM 1266 O O . SER A 1 171 ? -4.848 14.617 63.539 1.00 32.72 171 SER A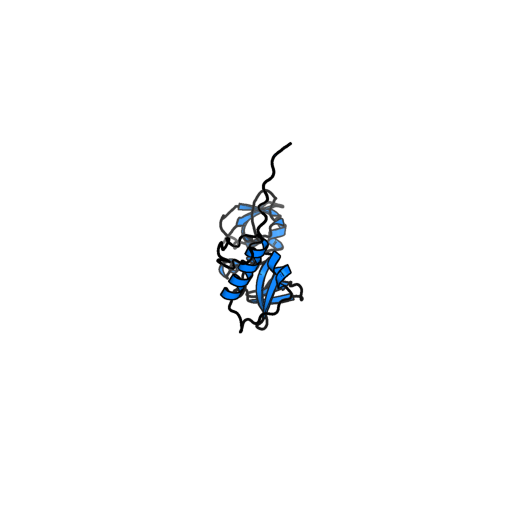 O 1
ATOM 1268 N N . ILE A 1 172 ? -2.658 14.236 63.181 1.00 38.25 172 ILE A N 1
ATOM 1269 C CA . ILE A 1 172 ? -2.358 13.605 64.465 1.00 38.25 172 ILE A CA 1
ATOM 1270 C C . ILE A 1 172 ? -1.040 14.221 64.913 1.00 38.25 172 ILE A C 1
ATOM 1272 O O . ILE A 1 172 ? 0.016 13.973 64.334 1.00 38.25 172 ILE A O 1
ATOM 1276 N N . ASP A 1 173 ? -1.176 15.098 65.900 1.00 40.75 173 ASP A N 1
ATOM 1277 C CA . ASP A 1 173 ? -0.103 15.614 66.727 1.00 40.75 173 ASP A CA 1
ATOM 1278 C C . ASP A 1 173 ? 0.719 14.462 67.308 1.00 40.75 173 ASP A C 1
ATOM 1280 O O . ASP A 1 173 ? 0.165 13.559 67.932 1.00 40.75 173 ASP A O 1
ATOM 1284 N N . ASP A 1 174 ? 2.041 14.558 67.205 1.00 37.09 174 ASP A N 1
ATOM 1285 C CA . ASP A 1 174 ? 2.883 14.151 68.324 1.00 37.09 174 ASP A CA 1
ATOM 1286 C C . ASP A 1 174 ? 4.088 15.092 68.419 1.00 37.09 174 ASP A C 1
ATOM 1288 O O . ASP A 1 174 ? 5.138 14.916 67.797 1.00 37.09 174 ASP A O 1
ATOM 1292 N N . ARG A 1 175 ? 3.892 16.180 69.168 1.00 39.50 175 ARG A N 1
ATOM 1293 C CA . ARG A 1 175 ? 4.997 16.854 69.839 1.00 39.50 175 ARG A CA 1
ATOM 1294 C C . ARG A 1 175 ? 5.164 16.170 71.183 1.00 39.50 175 ARG A C 1
ATOM 1296 O O . ARG A 1 175 ? 4.344 16.383 72.072 1.00 39.50 175 ARG A O 1
ATOM 1303 N N . SER A 1 176 ? 6.307 15.533 71.381 1.00 39.16 176 SER A N 1
ATOM 1304 C CA . SER A 1 176 ? 6.913 15.526 72.702 1.00 39.16 176 SER A CA 1
ATOM 1305 C C . SER A 1 176 ? 8.421 15.689 72.581 1.00 39.16 176 SER A C 1
ATOM 1307 O O . SER A 1 176 ? 9.126 14.887 71.974 1.00 39.16 176 SER A O 1
ATOM 1309 N N . ALA A 1 177 ? 8.871 16.827 73.105 1.00 41.69 177 ALA A N 1
ATOM 1310 C CA . ALA A 1 177 ? 10.256 17.187 73.331 1.00 41.69 177 ALA A CA 1
ATOM 1311 C C . ALA A 1 177 ? 10.872 16.290 74.414 1.00 41.69 177 ALA A C 1
ATOM 1313 O O . ALA A 1 177 ? 10.167 15.822 75.307 1.00 41.69 177 ALA A O 1
ATOM 1314 N N . GLY A 1 178 ? 12.194 16.130 74.387 1.00 34.53 178 GLY A N 1
ATOM 1315 C CA . GLY A 1 178 ? 12.918 15.500 75.485 1.00 34.53 178 GLY A CA 1
ATOM 1316 C C . GLY A 1 178 ? 14.386 15.260 75.170 1.00 34.53 178 GLY A C 1
ATOM 1317 O O . GLY A 1 178 ? 14.781 14.128 74.925 1.00 34.53 178 GLY A O 1
ATOM 1318 N N . ASP A 1 179 ? 15.171 16.336 75.176 1.00 40.00 179 ASP A N 1
ATOM 1319 C CA . ASP A 1 179 ? 16.603 16.264 75.477 1.00 40.00 179 ASP A CA 1
ATOM 1320 C C . ASP A 1 179 ? 16.811 15.888 76.962 1.00 40.00 179 ASP A C 1
ATOM 1322 O O . ASP A 1 179 ? 15.899 16.054 77.775 1.00 40.00 179 ASP A O 1
ATOM 1326 N N . VAL A 1 180 ? 18.055 15.518 77.298 1.00 40.09 180 VAL A N 1
ATOM 1327 C CA . VAL A 1 180 ? 18.650 15.249 78.631 1.00 40.09 180 VAL A CA 1
ATOM 1328 C C . VAL A 1 180 ? 18.637 13.770 79.077 1.00 40.09 180 VAL A C 1
ATOM 1330 O O . VAL A 1 180 ? 17.682 13.300 79.690 1.00 40.09 180 VAL A O 1
ATOM 1333 N N . HIS A 1 181 ? 19.750 13.046 78.881 1.00 39.53 181 HIS A N 1
ATOM 1334 C CA . HIS A 1 181 ? 20.856 13.049 79.853 1.00 39.53 181 HIS A CA 1
ATOM 1335 C C . HIS A 1 181 ? 22.176 12.522 79.279 1.00 39.53 181 HIS A C 1
ATOM 1337 O O . HIS A 1 181 ? 22.143 11.528 78.523 1.00 39.53 181 HIS A O 1
#